Protein AF-A0A377TPT7-F1 (afdb_monomer_lite)

Foldseek 3Di:
DDCPDPPVPVPPPPPPDDDPDDDDDDDQDDDQAQWAEKDADPPQQAMWIDHQAQFIWGQHPPPGIDDGDPPGDDWDSPDPTGDHYDDDDDDDPDPDDDD

Sequence (99 aa):
MRPIPLLLILSALALPALSQAAVRVEVLQNRLAQPWGMAFLPDDQGILITLRGGELKRWQPGKGLSAPIAGVPQVWANGQGGLLDVALARISPSRGGCG

Organism: Klebsiella pneumoniae (NCBI:txid573)

Structure (mmCIF, N/CA/C/O backbone):
data_AF-A0A377TPT7-F1
#
_entry.id   AF-A0A377TPT7-F1
#
loop_
_atom_site.group_PDB
_atom_site.id
_atom_site.type_symbol
_atom_site.label_atom_id
_atom_site.label_alt_id
_atom_site.label_comp_id
_atom_site.label_asym_id
_atom_site.label_entity_id
_atom_site.label_seq_id
_atom_site.pdbx_PDB_ins_code
_atom_site.Cartn_x
_atom_site.Cartn_y
_atom_site.Cartn_z
_atom_site.occupancy
_atom_site.B_iso_or_equiv
_atom_site.auth_seq_id
_atom_site.auth_comp_id
_atom_site.auth_asym_id
_atom_site.auth_atom_id
_atom_site.pdbx_PDB_model_num
ATOM 1 N N . MET A 1 1 ? -33.750 64.961 18.516 1.00 47.88 1 MET A N 1
ATOM 2 C CA . MET A 1 1 ? -32.513 64.237 18.147 1.00 47.88 1 MET A CA 1
ATOM 3 C C . MET A 1 1 ? -32.760 62.769 18.455 1.00 47.88 1 MET A C 1
ATOM 5 O O . MET A 1 1 ? -33.002 62.450 19.608 1.00 47.88 1 MET A O 1
ATOM 9 N N . ARG A 1 2 ? -32.903 61.920 17.430 1.00 49.59 2 ARG A N 1
ATOM 10 C CA . ARG A 1 2 ? -33.331 60.517 17.576 1.00 49.59 2 ARG A CA 1
ATOM 11 C C . ARG A 1 2 ? -32.109 59.656 17.939 1.00 49.59 2 ARG A C 1
ATOM 13 O O . ARG A 1 2 ? -31.229 59.565 17.086 1.00 49.59 2 ARG A O 1
ATOM 20 N N . PRO A 1 3 ? -32.014 59.045 19.136 1.00 52.84 3 PRO A N 1
ATOM 21 C CA . PRO A 1 3 ? -30.970 58.066 19.401 1.00 52.84 3 PRO A CA 1
ATOM 22 C C . PRO A 1 3 ? -31.323 56.800 18.616 1.00 52.84 3 PRO A C 1
ATOM 24 O O . PRO A 1 3 ? -32.165 56.002 19.022 1.00 52.84 3 PRO A O 1
ATOM 27 N N . ILE A 1 4 ? -30.743 56.678 17.424 1.00 56.91 4 ILE A N 1
ATOM 28 C CA . ILE A 1 4 ? -30.771 55.454 16.621 1.00 56.91 4 ILE A CA 1
ATOM 29 C C . ILE A 1 4 ? -30.139 54.365 17.501 1.00 56.91 4 ILE A C 1
ATOM 31 O O . ILE A 1 4 ? -29.025 54.562 17.991 1.00 56.91 4 ILE A O 1
ATOM 35 N N . PRO A 1 5 ? -30.867 53.286 17.820 1.00 51.03 5 PRO A N 1
ATOM 36 C CA . PRO A 1 5 ? -30.573 52.493 18.995 1.00 51.03 5 PRO A CA 1
ATOM 37 C C . PRO A 1 5 ? -29.323 51.649 18.763 1.00 51.03 5 PRO A C 1
ATOM 39 O O . PRO A 1 5 ? -29.162 51.005 17.727 1.00 51.03 5 PRO A O 1
ATOM 42 N N . LEU A 1 6 ? -28.498 51.579 19.804 1.00 53.47 6 LEU A N 1
ATOM 43 C CA . LEU A 1 6 ? -27.371 50.666 20.028 1.00 53.47 6 LEU A CA 1
ATOM 44 C C . LEU A 1 6 ? -27.786 49.167 20.016 1.00 53.47 6 LEU A C 1
ATOM 46 O O . LEU A 1 6 ? -27.088 48.310 20.541 1.00 53.47 6 LEU A O 1
ATOM 50 N N . LEU A 1 7 ? -28.946 48.838 19.436 1.00 52.53 7 LEU A N 1
ATOM 51 C CA . LEU A 1 7 ? -29.605 47.531 19.452 1.00 52.53 7 LEU A CA 1
ATOM 52 C C . LEU A 1 7 ? -29.322 46.696 18.189 1.00 52.53 7 LEU A C 1
ATOM 54 O O . LEU A 1 7 ? -29.758 45.555 18.101 1.00 52.53 7 LEU A O 1
ATOM 58 N N . LEU A 1 8 ? -28.590 47.229 17.204 1.00 51.97 8 LEU A N 1
ATOM 59 C CA . LEU A 1 8 ? -28.247 46.480 15.984 1.00 51.97 8 LEU A CA 1
ATOM 60 C C . LEU A 1 8 ? -26.901 45.743 16.057 1.00 51.97 8 LEU A C 1
ATOM 62 O O . LEU A 1 8 ? -26.662 44.849 15.252 1.00 51.97 8 LEU A O 1
ATOM 66 N N . ILE A 1 9 ? -26.037 46.048 17.031 1.00 53.03 9 ILE A N 1
ATOM 67 C CA . ILE A 1 9 ? -24.690 45.448 17.100 1.00 53.03 9 ILE A CA 1
ATOM 68 C C . ILE A 1 9 ? -24.693 44.102 17.858 1.00 53.03 9 ILE A C 1
ATOM 70 O O . ILE A 1 9 ? -23.816 43.273 17.638 1.00 53.03 9 ILE A O 1
ATOM 74 N N . LEU A 1 10 ? -25.714 43.809 18.677 1.00 50.91 10 LEU A N 1
ATOM 75 C CA . LEU A 1 10 ? -25.786 42.549 19.439 1.00 50.91 10 LEU A CA 1
ATOM 76 C C . LEU A 1 10 ? -26.377 41.360 18.652 1.00 50.91 10 LEU A C 1
ATOM 78 O O . LEU A 1 10 ? -26.323 40.229 19.123 1.00 50.91 10 LEU A O 1
ATOM 82 N N . SER A 1 11 ? -26.924 41.585 17.453 1.00 52.06 11 SER A N 1
ATOM 83 C CA . SER A 1 11 ? -27.581 40.522 16.666 1.00 52.06 11 SER A CA 1
ATOM 84 C C . SER A 1 11 ? -26.620 39.701 15.791 1.00 52.06 11 SER A C 1
ATOM 86 O O . SER A 1 11 ? -27.030 38.701 15.211 1.00 52.06 11 SER A O 1
ATOM 88 N N . ALA A 1 12 ? -25.340 40.081 15.692 1.00 53.62 12 ALA A N 1
ATOM 89 C CA . ALA A 1 12 ? -24.367 39.403 14.826 1.00 53.62 12 ALA A CA 1
ATOM 90 C C . ALA A 1 12 ? -23.585 38.258 15.507 1.00 53.62 12 ALA A C 1
ATOM 92 O O . ALA A 1 12 ? -22.824 37.566 14.837 1.00 53.62 12 ALA A O 1
ATOM 93 N N . LEU A 1 13 ? -23.763 38.027 16.817 1.00 56.81 13 LEU A N 1
ATOM 94 C CA . LEU A 1 13 ? -23.038 36.981 17.562 1.00 56.81 13 LEU A CA 1
ATOM 95 C C . LEU A 1 13 ? -23.743 35.613 17.608 1.00 56.81 13 LEU A C 1
ATOM 97 O O . LEU A 1 13 ? -23.249 34.697 18.260 1.00 56.81 13 LEU A O 1
ATOM 101 N N . ALA A 1 14 ? -24.877 35.457 16.926 1.00 58.38 14 ALA A N 1
ATOM 102 C CA . ALA A 1 14 ? -25.601 34.191 16.825 1.00 58.38 14 ALA A CA 1
ATOM 103 C C . ALA A 1 14 ? -25.633 33.699 15.373 1.00 58.38 14 ALA A C 1
ATOM 105 O O . ALA A 1 14 ? -26.688 33.379 14.832 1.00 58.38 14 ALA A O 1
ATOM 106 N N . LEU A 1 15 ? -24.470 33.640 14.719 1.00 63.44 15 LEU A N 1
ATOM 107 C CA . LEU A 1 15 ? -24.330 32.714 13.601 1.00 63.44 15 LEU A CA 1
ATOM 108 C C . LEU A 1 15 ? -24.402 31.309 14.218 1.00 63.44 15 LEU A C 1
ATOM 110 O O . LEU A 1 15 ? -23.532 30.987 15.034 1.00 63.44 15 LEU A O 1
ATOM 114 N N . PRO A 1 16 ? -25.418 30.480 13.910 1.00 58.94 16 PRO A N 1
ATOM 115 C CA . PRO A 1 16 ? -25.369 29.084 14.304 1.00 58.94 16 PRO A CA 1
ATOM 116 C C . PRO A 1 16 ? -24.055 28.531 13.759 1.00 58.94 16 PRO A C 1
ATOM 118 O O . PRO A 1 16 ? -23.726 28.753 12.590 1.00 58.94 16 PRO A O 1
ATOM 121 N N . ALA A 1 17 ? -23.276 27.887 14.628 1.00 65.25 17 ALA A N 1
ATOM 122 C CA . ALA A 1 17 ? -22.079 27.175 14.223 1.00 65.25 17 ALA A CA 1
ATOM 123 C C . ALA A 1 17 ? -22.428 26.355 12.976 1.00 65.25 17 ALA A C 1
ATOM 125 O O . ALA A 1 17 ? -23.361 25.550 13.008 1.00 65.25 17 ALA A O 1
ATOM 126 N N . LEU A 1 18 ? -21.746 26.646 11.865 1.00 60.09 18 LEU A N 1
ATOM 127 C CA . LEU A 1 18 ? -21.893 25.934 10.601 1.00 60.09 18 LEU A CA 1
ATOM 128 C C . LEU A 1 18 ? -21.951 24.433 10.899 1.00 60.09 18 LEU A C 1
ATOM 130 O O . LEU A 1 18 ? -21.010 23.878 11.463 1.00 60.09 18 LEU A O 1
ATOM 134 N N . SER A 1 19 ? -23.092 23.821 10.583 1.00 63.19 19 SER A N 1
ATOM 135 C CA . SER A 1 19 ? -23.391 22.411 10.818 1.00 63.19 19 SER A CA 1
ATOM 136 C C . SER A 1 19 ? -22.213 21.528 10.396 1.00 63.19 19 SER A C 1
ATOM 138 O O . SER A 1 19 ? -21.986 21.327 9.203 1.00 63.19 19 SER A O 1
ATOM 140 N N . GLN A 1 20 ? -21.474 20.971 11.359 1.00 69.31 20 GLN A N 1
ATOM 141 C CA . GLN A 1 20 ? -20.563 19.864 11.081 1.00 69.31 20 GLN A CA 1
ATOM 142 C C . GLN A 1 20 ? -21.427 18.653 10.731 1.00 69.31 20 GLN A C 1
ATOM 144 O O . GLN A 1 20 ? -22.056 18.059 11.605 1.00 69.31 20 GLN A O 1
ATOM 149 N N . ALA A 1 21 ? -21.506 18.309 9.444 1.00 76.06 21 ALA A N 1
ATOM 150 C CA . ALA A 1 21 ? -22.132 17.062 9.027 1.00 76.06 21 ALA A CA 1
ATOM 151 C C . ALA A 1 21 ? -21.433 15.900 9.749 1.00 76.06 21 ALA A C 1
ATOM 153 O O . ALA A 1 21 ? -20.207 15.782 9.697 1.00 76.06 21 ALA A O 1
ATOM 154 N N . ALA A 1 22 ? -22.202 15.062 10.446 1.00 85.00 22 ALA A N 1
ATOM 155 C CA . ALA A 1 22 ? -21.650 13.904 11.133 1.00 85.00 22 ALA A CA 1
ATOM 156 C C . ALA A 1 22 ? -21.038 12.945 10.099 1.00 85.00 22 ALA A C 1
ATOM 158 O O . ALA A 1 22 ? -21.740 12.412 9.239 1.00 85.00 22 ALA A O 1
ATOM 159 N N . VAL A 1 23 ? -19.724 12.730 10.173 1.00 91.00 23 VAL A N 1
ATOM 160 C CA . VAL A 1 23 ? -19.024 11.773 9.309 1.00 91.00 23 VAL A CA 1
ATOM 161 C C . VAL A 1 23 ? -19.106 10.393 9.949 1.00 91.00 23 VAL A C 1
ATOM 163 O O . VAL A 1 23 ? -18.690 10.202 11.092 1.00 91.00 23 VAL A O 1
ATOM 166 N N . ARG A 1 24 ? -19.611 9.408 9.203 1.00 93.94 24 ARG A N 1
ATOM 167 C CA . ARG A 1 24 ? -19.520 8.002 9.603 1.00 93.94 24 ARG A CA 1
ATOM 168 C C . ARG A 1 24 ? -18.156 7.454 9.194 1.00 93.94 24 ARG A C 1
ATOM 170 O O . ARG A 1 24 ? -17.833 7.420 8.012 1.00 93.94 24 ARG A O 1
ATOM 177 N N . VAL A 1 25 ? -17.383 6.998 10.174 1.00 95.31 25 VAL A N 1
ATOM 178 C CA . VAL A 1 25 ? -16.092 6.334 9.956 1.00 95.31 25 VAL A CA 1
ATOM 179 C C . VAL A 1 25 ? -16.282 4.829 10.096 1.00 95.31 25 VAL A C 1
ATOM 181 O O . VAL A 1 25 ? -16.831 4.361 11.091 1.00 95.31 25 VAL A O 1
ATOM 184 N N . GLU A 1 26 ? -15.817 4.071 9.107 1.00 95.94 26 GLU A N 1
ATOM 185 C CA . GLU A 1 26 ? -15.810 2.610 9.136 1.00 95.94 26 GLU A CA 1
ATOM 186 C C . GLU A 1 26 ? -14.391 2.089 8.915 1.00 95.94 26 GLU A C 1
ATOM 188 O O . GLU A 1 26 ? -13.698 2.493 7.981 1.00 95.94 26 GLU A O 1
ATOM 193 N N . VAL A 1 27 ? -13.953 1.182 9.787 1.00 96.31 27 VAL A N 1
ATOM 194 C CA . VAL A 1 27 ? -12.636 0.554 9.676 1.00 96.31 27 VAL A CA 1
ATOM 195 C C . VAL A 1 27 ? -12.732 -0.642 8.732 1.00 96.31 27 VAL A C 1
ATOM 197 O O . VAL A 1 27 ? -13.162 -1.720 9.131 1.00 96.31 27 VAL A O 1
ATOM 200 N N . LEU A 1 28 ? -12.289 -0.458 7.486 1.00 96.38 28 LEU A N 1
ATOM 201 C CA . LEU A 1 28 ? -12.252 -1.518 6.467 1.00 96.38 28 LEU A CA 1
ATOM 202 C C . LEU A 1 28 ? -11.080 -2.496 6.652 1.00 96.38 28 LEU A C 1
ATOM 204 O O . LEU A 1 28 ? -11.180 -3.681 6.325 1.00 96.38 28 LEU A O 1
ATOM 208 N N . GLN A 1 29 ? -9.947 -1.992 7.148 1.00 97.44 29 GLN A N 1
ATOM 209 C CA . GLN A 1 29 ? -8.765 -2.787 7.465 1.00 97.44 29 GLN A CA 1
ATOM 210 C C . GLN A 1 29 ? -7.945 -2.130 8.580 1.00 97.44 29 GLN A C 1
ATOM 212 O O . GLN A 1 29 ? -7.791 -0.912 8.617 1.00 97.44 29 GLN A O 1
ATOM 217 N N . ASN A 1 30 ? -7.392 -2.949 9.473 1.00 96.19 30 ASN A N 1
ATOM 218 C CA . ASN A 1 30 ? -6.480 -2.544 10.537 1.00 96.19 30 ASN A CA 1
ATOM 219 C C . ASN A 1 30 ? -5.098 -3.198 10.365 1.00 96.19 30 ASN A C 1
ATOM 221 O O . ASN A 1 30 ? -4.881 -4.003 9.461 1.00 96.19 30 ASN A O 1
ATOM 225 N N . ARG A 1 31 ? -4.151 -2.835 11.241 1.00 96.19 31 ARG A N 1
ATOM 226 C CA . ARG A 1 31 ? -2.806 -3.442 11.309 1.00 96.19 31 ARG A CA 1
ATOM 227 C C . ARG A 1 31 ? -2.016 -3.375 9.988 1.00 96.19 31 ARG A C 1
ATOM 229 O O . ARG A 1 31 ? -1.269 -4.289 9.652 1.00 96.19 31 ARG A O 1
ATOM 236 N N . LEU A 1 32 ? -2.156 -2.270 9.253 1.00 97.62 32 LEU A N 1
ATOM 237 C CA . LEU A 1 32 ? -1.328 -1.966 8.085 1.00 97.62 32 LEU A CA 1
ATOM 238 C C . LEU A 1 32 ? 0.004 -1.353 8.532 1.00 97.62 32 LEU A C 1
ATOM 240 O O . LEU A 1 32 ? 0.025 -0.385 9.293 1.00 97.62 32 LEU A O 1
ATOM 244 N N . ALA A 1 33 ? 1.117 -1.897 8.046 1.00 96.56 33 ALA A N 1
ATOM 245 C CA . ALA A 1 33 ? 2.445 -1.384 8.357 1.00 96.56 33 ALA A CA 1
ATOM 246 C C . ALA A 1 33 ? 2.751 -0.147 7.500 1.00 96.56 33 ALA A C 1
ATOM 248 O O . ALA A 1 33 ? 3.197 -0.277 6.365 1.00 96.56 33 ALA A O 1
ATOM 249 N N . GLN A 1 34 ? 2.512 1.049 8.050 1.00 97.06 34 GLN A N 1
ATOM 250 C CA . GLN A 1 34 ? 2.842 2.333 7.406 1.00 97.06 34 GLN A CA 1
ATOM 251 C C . GLN A 1 34 ? 2.259 2.442 5.977 1.00 97.06 34 GLN A C 1
ATOM 253 O O . GLN A 1 34 ? 3.027 2.513 5.013 1.00 97.06 34 GLN A O 1
ATOM 258 N N . PRO A 1 35 ? 0.920 2.406 5.817 1.00 97.69 35 PRO A N 1
ATOM 259 C CA . PRO A 1 35 ? 0.300 2.574 4.505 1.00 97.69 35 PRO A CA 1
ATOM 260 C C . PRO A 1 35 ? 0.644 3.953 3.922 1.00 97.69 35 PRO A C 1
ATOM 262 O O . PRO A 1 35 ? 0.654 4.937 4.662 1.00 97.69 35 PRO A O 1
ATOM 265 N N . TRP A 1 36 ? 0.938 4.016 2.620 1.00 98.00 36 TRP A N 1
ATOM 266 C CA . TRP A 1 36 ? 1.362 5.253 1.950 1.00 98.00 36 TRP A CA 1
ATOM 267 C C . TRP A 1 36 ? 0.383 5.712 0.869 1.00 98.00 36 TRP A C 1
ATOM 269 O O . TRP A 1 36 ? -0.178 6.800 0.963 1.00 98.00 36 TRP A O 1
ATOM 279 N N . GLY A 1 37 ? 0.174 4.882 -0.150 1.00 97.56 37 GLY A N 1
ATOM 280 C CA . GLY A 1 37 ? -0.679 5.160 -1.300 1.00 97.56 37 GLY A CA 1
ATOM 281 C C . GLY A 1 37 ? -1.737 4.080 -1.491 1.00 97.56 37 GLY A C 1
ATOM 282 O O . GLY A 1 37 ? -1.634 2.964 -0.968 1.00 97.56 37 GLY A O 1
ATOM 283 N N . MET A 1 38 ? -2.779 4.425 -2.244 1.00 98.25 38 MET A N 1
ATOM 284 C CA . MET A 1 38 ? -3.849 3.496 -2.579 1.00 98.25 38 MET A CA 1
ATOM 285 C C . MET A 1 38 ? -4.511 3.823 -3.915 1.00 98.25 38 MET A C 1
ATOM 287 O O . MET A 1 38 ? -4.739 4.986 -4.235 1.00 98.25 38 MET A O 1
ATOM 291 N N . ALA A 1 39 ? -4.867 2.777 -4.662 1.00 98.31 39 ALA A N 1
ATOM 292 C CA . ALA A 1 39 ? -5.552 2.884 -5.945 1.00 98.31 39 ALA A CA 1
ATOM 293 C C . ALA A 1 39 ? -6.734 1.915 -6.019 1.00 98.31 39 ALA A C 1
ATOM 295 O O . ALA A 1 39 ? -6.597 0.724 -5.734 1.00 98.31 39 ALA A O 1
ATOM 296 N N . PHE A 1 40 ? -7.894 2.426 -6.425 1.00 97.50 40 PHE A N 1
ATOM 297 C CA . PHE A 1 40 ? -9.095 1.624 -6.644 1.00 97.50 40 PHE A CA 1
ATOM 298 C C . PHE A 1 40 ? -8.979 0.852 -7.954 1.00 97.50 40 PHE A C 1
ATOM 300 O O . PHE A 1 40 ? -8.693 1.440 -8.995 1.00 97.50 40 PHE A O 1
ATOM 307 N N . LEU A 1 41 ? -9.206 -0.457 -7.895 1.00 96.94 41 LEU A N 1
ATOM 308 C CA . LEU A 1 41 ? -9.302 -1.305 -9.075 1.00 96.94 41 LEU A CA 1
ATOM 309 C C . LEU A 1 41 ? -10.712 -1.200 -9.686 1.00 96.94 41 LEU A C 1
ATOM 311 O O . LEU A 1 41 ? -11.676 -1.005 -8.941 1.00 96.94 41 LEU A O 1
ATOM 315 N N . PRO A 1 42 ? -10.849 -1.334 -11.018 1.00 95.38 42 PRO A N 1
ATOM 316 C CA . PRO A 1 42 ? -12.155 -1.388 -11.672 1.00 95.38 42 PRO A CA 1
ATOM 317 C C . PRO A 1 42 ? -12.938 -2.648 -11.265 1.00 95.38 42 PRO A C 1
ATOM 319 O O . PRO A 1 42 ? -12.390 -3.560 -10.643 1.00 95.38 42 PRO A O 1
ATOM 322 N N . ASP A 1 43 ? -14.219 -2.697 -11.634 1.00 94.94 43 ASP A N 1
ATOM 323 C CA . ASP A 1 43 ? -15.077 -3.887 -11.523 1.00 94.94 43 ASP A CA 1
ATOM 324 C C . ASP A 1 43 ? -15.162 -4.482 -10.104 1.00 94.94 43 ASP A C 1
ATOM 326 O O . ASP A 1 43 ? -15.131 -5.701 -9.920 1.00 94.94 43 ASP A O 1
ATOM 330 N N . ASP A 1 44 ? -15.201 -3.615 -9.085 1.00 94.38 44 ASP A N 1
ATOM 331 C CA . ASP A 1 44 ? -15.262 -3.981 -7.662 1.00 94.38 44 ASP A CA 1
ATOM 332 C C . ASP A 1 44 ? -14.139 -4.936 -7.210 1.00 94.38 44 ASP A C 1
ATOM 334 O O . ASP A 1 44 ? -14.243 -5.644 -6.203 1.00 94.38 44 ASP A O 1
ATOM 338 N N . GLN A 1 45 ? -13.005 -4.930 -7.919 1.00 96.31 45 GLN A N 1
ATOM 339 C CA . GLN A 1 45 ? -11.866 -5.805 -7.627 1.00 96.31 45 GLN A CA 1
ATOM 340 C C . GLN A 1 45 ? -11.061 -5.379 -6.389 1.00 96.31 45 GLN A C 1
ATOM 342 O O . GLN A 1 45 ? -10.094 -6.052 -6.012 1.00 96.31 45 GLN A O 1
ATOM 347 N N . GLY A 1 46 ? -11.471 -4.297 -5.729 1.00 97.56 46 GLY A N 1
ATOM 348 C CA . GLY A 1 46 ? -10.921 -3.830 -4.466 1.00 97.56 46 GLY A CA 1
ATOM 349 C C . GLY A 1 46 ? -9.909 -2.701 -4.623 1.00 97.56 46 GLY A C 1
ATOM 350 O O . GLY A 1 46 ? -9.999 -1.875 -5.527 1.00 97.56 46 GLY A O 1
ATOM 351 N N . ILE A 1 47 ? -8.963 -2.635 -3.690 1.00 98.38 47 ILE A N 1
ATOM 352 C CA . ILE A 1 47 ? -8.036 -1.510 -3.531 1.00 98.38 47 ILE A CA 1
ATOM 353 C C . ILE A 1 47 ? -6.613 -2.055 -3.446 1.00 98.38 47 ILE A C 1
ATOM 355 O O . ILE A 1 47 ? -6.336 -2.947 -2.642 1.00 98.38 47 ILE A O 1
ATOM 359 N N . LEU 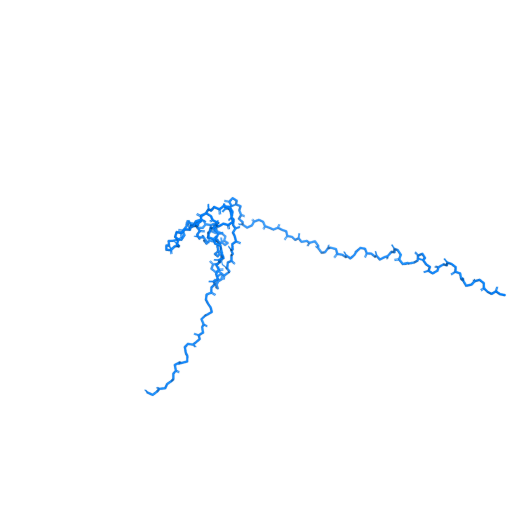A 1 48 ? -5.704 -1.518 -4.254 1.00 98.62 48 LEU A N 1
ATOM 360 C CA . LEU A 1 48 ? -4.267 -1.684 -4.058 1.00 98.62 48 LEU A CA 1
ATOM 361 C C . LEU A 1 48 ? -3.797 -0.729 -2.966 1.00 98.62 48 LEU A C 1
ATOM 363 O O . LEU A 1 48 ? -4.163 0.439 -2.986 1.00 98.62 48 LEU A O 1
ATOM 367 N N . ILE A 1 49 ? -2.986 -1.220 -2.036 1.00 98.62 49 ILE A N 1
ATOM 368 C CA . ILE A 1 49 ? -2.430 -0.463 -0.914 1.00 98.62 49 ILE A CA 1
ATOM 369 C C . ILE A 1 49 ? -0.923 -0.695 -0.904 1.00 98.62 49 ILE A C 1
ATOM 371 O O . ILE A 1 49 ? -0.475 -1.845 -0.851 1.00 98.62 49 ILE A O 1
ATOM 375 N N . THR A 1 50 ? -0.143 0.381 -0.931 1.00 98.69 50 THR A N 1
ATOM 376 C CA . THR A 1 50 ? 1.303 0.316 -0.706 1.00 98.69 50 THR A CA 1
ATOM 377 C C . THR A 1 50 ? 1.607 0.457 0.777 1.00 98.69 50 THR A C 1
ATOM 379 O O . THR A 1 50 ? 1.079 1.325 1.475 1.00 98.69 50 THR A O 1
ATOM 382 N N . LEU A 1 51 ? 2.475 -0.416 1.270 1.00 98.50 51 LEU A N 1
ATOM 383 C CA . LEU A 1 51 ? 3.087 -0.317 2.583 1.00 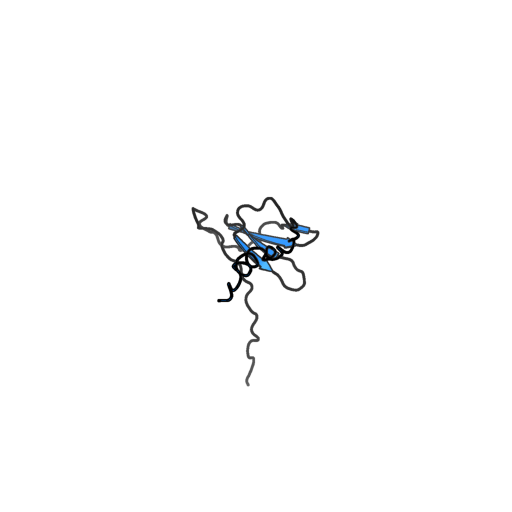98.50 51 LEU A CA 1
ATOM 384 C C . LEU A 1 51 ? 4.510 0.186 2.388 1.00 98.50 51 LEU A C 1
ATOM 386 O O . LEU A 1 51 ? 5.277 -0.409 1.624 1.00 98.50 51 LEU A O 1
ATOM 390 N N . ARG A 1 52 ? 4.884 1.246 3.110 1.00 98.06 52 ARG A N 1
ATOM 391 C CA . ARG A 1 52 ? 6.169 1.940 2.930 1.00 98.06 52 ARG A CA 1
ATOM 392 C C . ARG A 1 52 ? 7.378 0.998 2.996 1.00 98.06 52 ARG A C 1
ATOM 394 O O . ARG A 1 52 ? 8.374 1.240 2.323 1.00 98.06 52 ARG A O 1
ATOM 401 N N . GLY A 1 53 ? 7.276 -0.095 3.754 1.00 97.81 53 GLY A N 1
ATOM 402 C CA . GLY A 1 53 ? 8.313 -1.125 3.870 1.00 97.81 53 GLY A CA 1
ATOM 403 C C . GLY A 1 53 ? 8.646 -1.897 2.586 1.00 97.81 53 GLY A C 1
ATOM 404 O O . GLY A 1 53 ? 9.618 -2.642 2.596 1.00 97.81 53 GLY A O 1
ATOM 405 N N . GLY A 1 54 ? 7.891 -1.727 1.494 1.00 98.19 54 GLY A N 1
ATOM 406 C CA . GLY A 1 54 ? 8.167 -2.400 0.217 1.00 98.19 54 GLY A CA 1
ATOM 407 C C . GLY A 1 54 ? 7.094 -3.385 -0.242 1.00 98.19 54 GLY A C 1
ATOM 408 O O . GLY A 1 54 ? 7.314 -4.107 -1.208 1.00 98.19 54 GLY A O 1
ATOM 409 N N . GLU A 1 55 ? 5.940 -3.443 0.425 1.00 98.50 55 GLU A N 1
ATOM 410 C CA . GLU A 1 55 ? 4.874 -4.384 0.069 1.00 98.50 55 GLU A CA 1
ATOM 411 C C . GLU A 1 55 ? 3.737 -3.682 -0.674 1.00 98.50 55 GLU A C 1
ATOM 413 O O . GLU A 1 55 ? 3.199 -2.683 -0.200 1.00 98.50 55 GLU A O 1
ATOM 418 N N . LEU A 1 56 ? 3.301 -4.259 -1.793 1.00 98.69 56 LEU A N 1
ATOM 419 C CA . LEU A 1 56 ? 2.023 -3.931 -2.423 1.00 98.69 56 LEU A CA 1
ATOM 420 C C . LEU A 1 56 ? 1.016 -5.028 -2.085 1.00 98.69 56 LEU A C 1
ATOM 422 O O . LEU A 1 56 ? 1.294 -6.209 -2.290 1.00 98.69 56 LEU A O 1
ATOM 426 N N . LYS A 1 57 ? -0.160 -4.661 -1.583 1.00 98.56 57 LYS A N 1
ATOM 427 C CA . LYS A 1 57 ? -1.215 -5.614 -1.213 1.00 98.56 57 LYS A CA 1
ATOM 428 C C . LYS A 1 57 ? -2.555 -5.197 -1.789 1.00 98.56 57 LYS A C 1
ATOM 430 O O . LYS A 1 57 ? -2.805 -4.016 -1.998 1.00 98.56 57 LYS A O 1
ATOM 435 N N . ARG A 1 58 ? -3.439 -6.170 -2.012 1.00 98.50 58 ARG A N 1
ATOM 436 C CA . ARG A 1 58 ? -4.821 -5.926 -2.429 1.00 98.50 58 ARG A CA 1
ATOM 437 C C . ARG A 1 58 ? -5.764 -6.160 -1.259 1.00 98.50 58 ARG A C 1
ATOM 439 O O . ARG A 1 58 ? -5.776 -7.250 -0.691 1.00 98.50 58 ARG A O 1
ATOM 446 N N . TRP A 1 59 ? -6.586 -5.172 -0.936 1.00 98.56 59 TRP A N 1
ATOM 447 C CA . TRP A 1 59 ? -7.735 -5.336 -0.055 1.00 98.56 59 TRP A CA 1
ATOM 448 C C . TRP A 1 59 ? -9.009 -5.535 -0.879 1.00 98.56 59 TRP A C 1
ATOM 450 O O . TRP A 1 59 ? -9.200 -4.868 -1.892 1.00 98.56 59 TRP A O 1
ATOM 460 N N . GLN A 1 60 ? -9.881 -6.444 -0.445 1.00 98.00 60 GLN A N 1
ATOM 461 C CA . GLN A 1 60 ? -11.207 -6.656 -1.029 1.00 98.00 60 GLN A CA 1
ATOM 462 C C . GLN A 1 60 ? -12.264 -6.800 0.077 1.00 98.00 60 GLN A C 1
ATOM 464 O O . GLN A 1 60 ? -11.987 -7.459 1.089 1.00 98.00 60 GLN A O 1
ATOM 469 N N . PRO A 1 61 ? -13.494 -6.298 -0.137 1.00 95.81 61 PRO A N 1
ATOM 470 C CA . PRO A 1 61 ? -14.626 -6.586 0.738 1.00 95.81 61 PRO A CA 1
ATOM 471 C C . PRO A 1 61 ? -14.816 -8.099 0.930 1.00 95.81 61 PRO A C 1
ATOM 473 O O . PRO A 1 61 ? -14.665 -8.882 -0.008 1.00 95.81 61 PRO A O 1
ATOM 476 N N . GLY A 1 62 ? -15.086 -8.533 2.163 1.00 95.38 62 GLY A N 1
ATOM 477 C CA . GLY A 1 62 ? -15.311 -9.944 2.516 1.00 95.38 62 GLY A CA 1
ATOM 478 C C . GLY A 1 62 ? -14.075 -10.858 2.488 1.00 95.38 62 GLY A C 1
ATOM 479 O O . GLY A 1 62 ? -14.075 -11.881 3.164 1.00 95.38 62 GLY A O 1
ATOM 480 N N . LYS A 1 63 ? -13.005 -10.498 1.764 1.00 96.62 63 LYS A N 1
ATOM 481 C CA . LYS A 1 63 ? -11.752 -11.281 1.694 1.00 96.62 63 LYS A CA 1
ATOM 482 C C . LYS A 1 63 ? -10.621 -10.687 2.534 1.00 96.62 63 LYS A C 1
ATOM 484 O O . LYS A 1 63 ? -9.695 -11.401 2.905 1.00 96.62 63 LYS A O 1
ATOM 489 N N . GLY A 1 64 ? -10.677 -9.388 2.823 1.00 96.69 64 GLY A N 1
ATOM 490 C CA . GLY A 1 64 ? -9.631 -8.687 3.556 1.00 96.69 64 GLY A CA 1
ATOM 491 C C . GLY A 1 64 ? -8.383 -8.440 2.706 1.00 96.69 64 GLY A C 1
ATOM 492 O O . GLY A 1 64 ? -8.467 -8.231 1.496 1.00 96.69 64 GLY A O 1
ATOM 493 N N . LEU A 1 65 ? -7.223 -8.404 3.364 1.00 98.06 65 LEU A N 1
ATOM 494 C C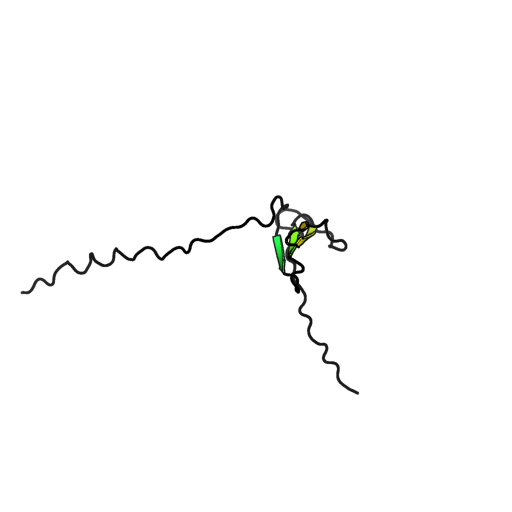A . LEU A 1 65 ? -5.937 -8.059 2.755 1.00 98.06 65 LEU A CA 1
ATOM 495 C C . LEU A 1 65 ? -5.213 -9.309 2.248 1.00 98.06 65 LEU A C 1
ATOM 497 O O . LEU A 1 65 ? -5.098 -10.299 2.967 1.00 98.06 65 LEU A O 1
ATOM 501 N N . SER A 1 66 ? -4.699 -9.250 1.024 1.00 98.12 66 SER A N 1
ATOM 502 C CA . SER A 1 66 ? -3.922 -10.332 0.422 1.00 98.12 66 SER A CA 1
ATOM 503 C C . SER A 1 66 ? -2.522 -10.471 1.031 1.00 98.12 66 SER A C 1
ATOM 505 O O . SER A 1 66 ? -2.022 -9.581 1.724 1.00 98.12 66 SER A O 1
ATOM 507 N N . ALA A 1 67 ? -1.837 -11.560 0.673 1.00 98.06 67 ALA A N 1
ATOM 508 C CA . ALA A 1 67 ? -0.378 -11.622 0.732 1.00 98.06 67 ALA A CA 1
ATOM 509 C C . ALA A 1 67 ? 0.263 -10.529 -0.163 1.00 98.06 67 ALA A C 1
ATOM 511 O O . ALA A 1 67 ? -0.425 -9.997 -1.047 1.00 98.06 67 ALA A O 1
ATOM 512 N N . PRO A 1 68 ? 1.548 -10.177 0.052 1.00 98.25 68 PRO A N 1
ATOM 513 C CA . PRO A 1 68 ? 2.265 -9.249 -0.818 1.00 98.25 68 PRO A CA 1
ATOM 514 C C . PRO A 1 68 ? 2.245 -9.709 -2.280 1.00 98.25 68 PRO A C 1
ATOM 516 O O . PRO A 1 68 ? 2.457 -10.884 -2.579 1.00 98.25 68 PRO A O 1
ATOM 519 N N . ILE A 1 69 ? 1.980 -8.774 -3.185 1.00 98.19 69 ILE A N 1
ATOM 520 C CA . ILE A 1 69 ? 2.017 -8.991 -4.629 1.00 98.19 69 ILE A CA 1
ATOM 521 C C . ILE A 1 69 ? 3.483 -9.093 -5.069 1.00 98.19 69 ILE A C 1
ATOM 523 O O . ILE A 1 69 ? 4.327 -8.302 -4.649 1.00 98.19 69 ILE A O 1
ATOM 527 N N . ALA A 1 70 ? 3.789 -10.081 -5.910 1.00 98.00 70 ALA A N 1
ATOM 528 C CA . ALA A 1 70 ? 5.126 -10.284 -6.460 1.00 98.00 70 ALA A CA 1
ATOM 529 C C . ALA A 1 70 ? 5.465 -9.254 -7.556 1.00 98.00 70 ALA A C 1
ATOM 531 O O . ALA A 1 70 ? 4.578 -8.635 -8.139 1.00 98.00 70 ALA A O 1
ATOM 532 N N . GLY A 1 71 ? 6.756 -9.090 -7.860 1.00 97.25 71 GLY A N 1
ATOM 533 C CA . GLY A 1 71 ? 7.230 -8.171 -8.907 1.00 97.25 71 GLY A CA 1
ATOM 534 C C . GLY A 1 71 ? 7.301 -6.699 -8.487 1.00 97.25 71 GLY A C 1
ATOM 535 O O . GLY A 1 71 ? 7.627 -5.845 -9.308 1.00 97.25 71 GLY A O 1
ATOM 536 N N . VAL A 1 72 ? 7.030 -6.396 -7.215 1.00 97.81 72 VAL A N 1
ATOM 537 C CA . VAL A 1 72 ? 7.249 -5.067 -6.631 1.00 97.81 72 VAL A CA 1
ATOM 538 C C . VAL A 1 72 ? 8.759 -4.807 -6.527 1.00 97.81 72 VAL A C 1
ATOM 540 O O . VAL A 1 72 ? 9.498 -5.701 -6.100 1.00 97.81 72 VAL A O 1
ATOM 543 N N . PRO A 1 73 ? 9.247 -3.615 -6.920 1.00 96.75 73 PRO A N 1
ATOM 544 C CA . PRO A 1 73 ? 10.666 -3.291 -6.850 1.00 96.75 73 PRO A CA 1
ATOM 545 C C . PRO A 1 73 ? 11.179 -3.299 -5.408 1.00 96.75 73 PRO A C 1
ATOM 547 O O . PRO A 1 73 ? 10.457 -2.969 -4.468 1.00 96.75 73 PRO A O 1
ATOM 550 N N . GLN A 1 74 ? 12.463 -3.622 -5.242 1.00 97.44 74 GLN A N 1
ATOM 551 C CA . GLN A 1 74 ? 13.155 -3.371 -3.980 1.00 97.44 74 GLN A CA 1
ATOM 552 C C . GLN A 1 74 ? 13.222 -1.861 -3.724 1.00 97.44 74 GLN A C 1
ATOM 554 O O . GLN A 1 74 ? 13.438 -1.077 -4.649 1.00 97.44 74 GLN A O 1
ATOM 559 N N . VAL A 1 75 ? 13.045 -1.457 -2.468 1.00 97.81 75 VAL A N 1
ATOM 560 C CA . VAL A 1 75 ? 13.000 -0.046 -2.065 1.00 97.81 75 VAL A CA 1
ATOM 561 C C . VAL A 1 75 ? 13.991 0.234 -0.947 1.00 97.81 75 VAL A C 1
ATOM 563 O O . VAL A 1 75 ? 14.345 -0.644 -0.164 1.00 97.81 75 VAL A O 1
ATOM 566 N N . TRP A 1 76 ? 14.396 1.494 -0.828 1.00 97.75 76 TRP A N 1
ATOM 567 C CA . TRP A 1 76 ? 15.137 1.971 0.332 1.00 97.75 76 TRP A CA 1
ATOM 568 C C . TRP A 1 76 ? 14.164 2.528 1.379 1.00 97.75 76 TRP A C 1
ATOM 570 O O . TRP A 1 76 ? 13.742 3.682 1.310 1.00 97.75 76 TRP A O 1
ATOM 580 N N . ALA A 1 77 ? 13.770 1.683 2.334 1.00 97.50 77 ALA A N 1
ATOM 581 C CA . ALA A 1 77 ? 12.810 2.026 3.384 1.00 97.50 77 ALA A CA 1
ATOM 582 C C . ALA A 1 77 ? 13.498 2.677 4.600 1.00 97.50 77 ALA A C 1
ATOM 584 O O . ALA A 1 77 ? 13.641 2.063 5.658 1.00 97.50 77 ALA A O 1
ATOM 585 N N . ASN A 1 78 ? 13.948 3.925 4.454 1.00 97.69 78 ASN A N 1
ATOM 586 C CA . ASN A 1 78 ? 14.568 4.691 5.537 1.00 97.69 78 ASN A CA 1
ATOM 587 C C . ASN A 1 78 ? 14.050 6.135 5.576 1.00 9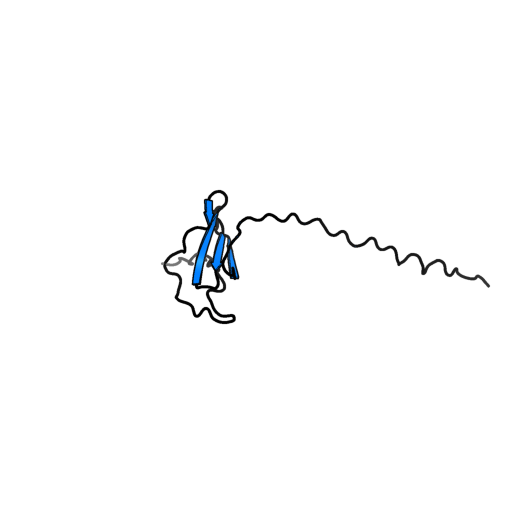7.69 78 ASN A C 1
ATOM 589 O O . ASN A 1 78 ? 13.875 6.772 4.538 1.00 97.69 78 ASN A O 1
ATOM 593 N N . GLY A 1 79 ? 13.803 6.657 6.780 1.00 95.50 79 GLY A N 1
ATOM 594 C CA . GLY A 1 79 ? 13.236 7.991 6.965 1.00 95.50 79 GLY A CA 1
ATOM 595 C C . GLY A 1 79 ? 11.890 8.135 6.247 1.00 95.50 79 GLY A C 1
ATOM 596 O O . GLY A 1 79 ? 10.901 7.510 6.634 1.00 95.50 79 GLY A O 1
ATOM 597 N N . GLN A 1 80 ? 11.870 8.964 5.202 1.00 96.44 80 GLN A N 1
ATOM 598 C CA . GLN A 1 80 ? 10.701 9.201 4.345 1.00 96.44 80 GLN A CA 1
ATOM 599 C C . GLN A 1 80 ? 10.672 8.304 3.093 1.00 96.44 80 GLN A C 1
ATOM 601 O O . GLN A 1 80 ? 9.694 8.325 2.354 1.00 96.44 80 GLN A O 1
ATOM 606 N N . GLY A 1 81 ? 11.731 7.530 2.845 1.00 97.19 81 GLY A N 1
ATOM 607 C CA . GLY A 1 81 ? 11.834 6.615 1.712 1.00 97.19 81 GLY A CA 1
ATOM 608 C C . GLY A 1 81 ? 11.064 5.309 1.917 1.00 97.19 81 GLY A C 1
ATOM 609 O O . GLY A 1 81 ? 10.789 4.893 3.047 1.00 97.19 81 GLY A O 1
ATOM 610 N N . GLY A 1 82 ? 10.728 4.655 0.805 1.00 98.06 82 GLY A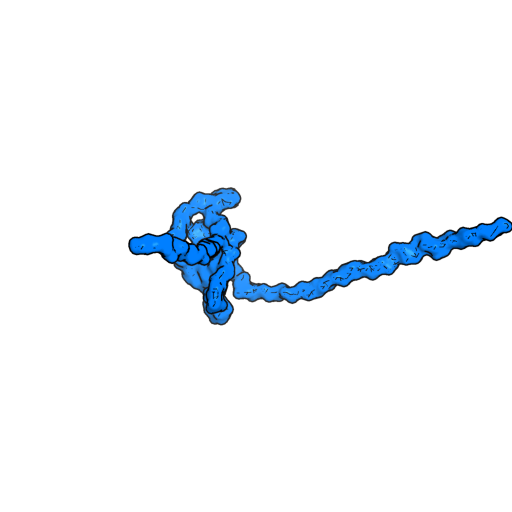 N 1
ATOM 611 C CA . GLY A 1 82 ? 10.040 3.369 0.782 1.00 98.06 82 GLY A CA 1
ATOM 612 C C . GLY A 1 82 ? 9.266 3.139 -0.513 1.00 98.06 82 GLY A C 1
ATOM 613 O O . GLY A 1 82 ? 9.510 3.805 -1.519 1.00 98.06 82 GLY A O 1
ATOM 614 N N . LEU A 1 83 ? 8.315 2.205 -0.477 1.00 98.44 83 LEU A N 1
ATOM 615 C CA . LEU A 1 83 ? 7.317 2.061 -1.536 1.00 98.44 83 LEU A CA 1
ATOM 616 C C . LEU A 1 83 ? 6.217 3.100 -1.326 1.00 98.44 83 LEU A C 1
ATOM 618 O O . LEU A 1 83 ? 5.466 3.023 -0.354 1.00 98.44 83 LEU A O 1
ATOM 622 N N . LEU A 1 84 ? 6.176 4.086 -2.219 1.00 97.56 84 LEU A N 1
ATOM 623 C CA . LEU A 1 84 ? 5.324 5.262 -2.082 1.00 97.56 84 LEU A CA 1
ATOM 624 C C . 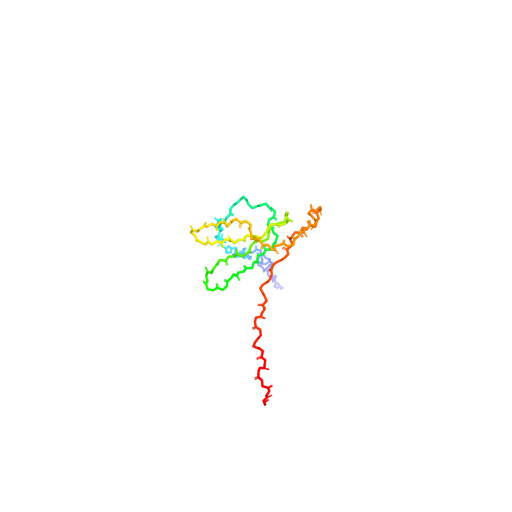LEU A 1 84 ? 4.002 5.073 -2.829 1.00 97.56 84 LEU A C 1
ATOM 626 O O . LEU A 1 84 ? 3.192 4.241 -2.436 1.00 97.56 84 LEU A O 1
ATOM 630 N N . ASP A 1 85 ? 3.749 5.858 -3.869 1.00 97.25 85 ASP A N 1
ATOM 631 C CA . ASP A 1 85 ? 2.451 5.883 -4.532 1.00 97.25 85 ASP A CA 1
ATOM 632 C C . ASP A 1 85 ? 2.223 4.683 -5.468 1.00 97.25 85 ASP A C 1
ATOM 634 O O . ASP A 1 85 ? 3.162 4.029 -5.931 1.00 97.25 85 ASP A O 1
ATOM 638 N N . VAL A 1 86 ? 0.953 4.412 -5.757 1.00 97.81 86 VAL A N 1
ATOM 639 C CA . VAL A 1 86 ? 0.508 3.450 -6.763 1.00 97.81 86 VAL A CA 1
ATOM 640 C C . VAL A 1 86 ? -0.595 4.087 -7.594 1.00 97.81 86 VAL A C 1
ATOM 642 O O . VAL A 1 86 ? -1.574 4.600 -7.064 1.00 97.81 86 VAL A O 1
ATOM 645 N N . ALA A 1 87 ? -0.462 4.013 -8.914 1.00 97.00 87 ALA A N 1
ATOM 646 C CA . ALA A 1 87 ? -1.461 4.517 -9.841 1.00 97.00 87 ALA A CA 1
ATOM 647 C C . ALA A 1 87 ? -1.731 3.485 -10.932 1.00 97.00 87 ALA A C 1
ATOM 649 O O . ALA A 1 87 ? -0.820 2.809 -11.416 1.00 97.00 87 ALA A O 1
ATOM 650 N N . LEU A 1 88 ? -2.993 3.380 -11.336 1.00 95.38 88 LEU A N 1
ATOM 651 C CA . LEU A 1 88 ? -3.362 2.602 -12.509 1.00 95.38 88 LEU A CA 1
ATOM 652 C C . LEU A 1 88 ? -3.091 3.436 -13.757 1.00 95.38 88 LEU A C 1
ATOM 654 O O . LEU A 1 88 ? -3.493 4.598 -13.844 1.00 95.38 88 LEU A O 1
ATOM 658 N N . ALA A 1 89 ? -2.422 2.836 -14.737 1.00 92.62 89 ALA A N 1
ATOM 659 C CA . ALA A 1 89 ? -2.240 3.479 -16.025 1.00 92.62 89 ALA A CA 1
ATOM 660 C C . ALA A 1 89 ? -3.601 3.687 -16.702 1.00 92.62 89 ALA A C 1
ATOM 662 O O . ALA A 1 89 ? -4.455 2.797 -16.713 1.00 92.62 89 ALA A O 1
ATOM 663 N N . ARG A 1 90 ? -3.793 4.855 -17.322 1.00 87.06 90 ARG A N 1
ATOM 664 C CA . ARG A 1 90 ? -4.919 5.055 -18.232 1.00 87.06 90 ARG A CA 1
ATOM 665 C C . ARG A 1 90 ? -4.679 4.191 -19.464 1.00 87.06 90 ARG A C 1
ATOM 667 O O . ARG A 1 90 ? -3.703 4.409 -20.179 1.00 87.06 90 ARG A O 1
ATOM 674 N N . ILE A 1 91 ? -5.594 3.274 -19.759 1.00 79.44 91 ILE A N 1
ATOM 675 C CA . ILE A 1 91 ? -5.614 2.644 -21.075 1.00 79.44 91 ILE A CA 1
ATOM 676 C C . ILE A 1 91 ? -6.100 3.687 -22.088 1.00 79.44 91 ILE A C 1
ATOM 678 O O . ILE A 1 91 ? -7.263 4.082 -22.100 1.00 79.44 91 ILE A O 1
ATOM 682 N N . SER A 1 92 ? -5.182 4.230 -22.888 1.00 64.50 92 SER A N 1
ATOM 683 C CA . SER A 1 92 ? -5.567 4.975 -24.085 1.00 64.50 92 SER A CA 1
ATOM 684 C C . SER A 1 92 ? -5.802 3.958 -25.195 1.00 64.50 92 SER A C 1
ATOM 686 O O . SER A 1 92 ? -4.954 3.078 -25.367 1.00 64.50 92 SER A O 1
ATOM 688 N N . PRO A 1 93 ? -6.881 4.071 -25.987 1.00 64.81 93 PRO A N 1
ATOM 689 C CA . PRO A 1 93 ? -6.968 3.337 -27.237 1.00 64.81 93 PRO A CA 1
ATOM 690 C C . PRO A 1 93 ? -5.719 3.675 -28.052 1.00 64.81 93 PRO A C 1
ATOM 692 O O . PRO A 1 93 ? -5.422 4.858 -28.268 1.00 64.81 93 PRO A O 1
ATOM 695 N N . SER A 1 94 ? -4.955 2.665 -28.467 1.00 68.06 94 SER A N 1
ATOM 696 C CA . SER A 1 94 ? -3.998 2.877 -29.542 1.00 68.06 94 SER A CA 1
ATOM 697 C C . SER A 1 94 ? -4.819 3.335 -30.744 1.00 68.06 94 SER A C 1
ATOM 699 O O . SER A 1 94 ? -5.817 2.707 -31.103 1.00 68.06 94 SER A O 1
ATOM 701 N N . ARG A 1 95 ? -4.464 4.477 -31.339 1.00 59.53 95 ARG A N 1
ATOM 702 C CA . ARG A 1 95 ? -5.018 4.838 -32.645 1.00 59.53 95 ARG A CA 1
ATOM 703 C C . ARG A 1 95 ? -4.465 3.831 -33.647 1.00 59.53 95 ARG A C 1
ATOM 705 O O . ARG A 1 95 ? -3.404 4.040 -34.220 1.00 59.53 95 ARG A O 1
ATOM 712 N N . GLY A 1 96 ? -5.156 2.707 -33.784 1.00 64.19 96 GLY A N 1
ATOM 713 C CA . GLY A 1 96 ? -5.016 1.820 -34.921 1.00 64.19 96 GLY A CA 1
ATOM 714 C C . GLY A 1 96 ? -5.617 2.509 -36.142 1.00 64.19 96 GLY A C 1
ATOM 715 O O . GLY A 1 96 ? -6.807 2.811 -36.161 1.00 64.19 96 GLY A O 1
ATOM 716 N N . GLY A 1 97 ? -4.765 2.785 -37.123 1.00 58.75 97 GLY A N 1
ATOM 717 C CA . GLY A 1 97 ? -5.084 3.320 -38.447 1.00 58.75 97 GLY A CA 1
ATOM 718 C C . GLY A 1 97 ? -3.788 3.881 -39.040 1.00 58.75 97 GLY A C 1
ATOM 719 O O . GLY A 1 97 ? -3.159 4.717 -38.403 1.00 58.75 97 GLY A O 1
ATOM 720 N N . CYS A 1 98 ? -3.280 3.432 -40.185 1.00 51.03 98 CYS A N 1
ATOM 721 C CA . CYS A 1 98 ? -3.973 3.016 -41.403 1.00 51.03 98 CYS A CA 1
ATOM 722 C C . CYS A 1 98 ? -3.131 2.014 -42.215 1.00 51.03 98 CYS A C 1
ATOM 724 O O . CYS A 1 98 ? -1.909 2.044 -42.098 1.00 51.03 98 CYS A O 1
ATOM 726 N N . GLY A 1 99 ? -3.797 1.295 -43.129 1.00 44.66 99 GLY A N 1
ATOM 727 C CA . GLY A 1 99 ? -3.231 0.880 -44.423 1.00 44.66 99 GLY A CA 1
ATOM 728 C C . GLY A 1 99 ? -2.551 -0.472 -44.452 1.00 44.66 99 GLY A C 1
ATOM 729 O O . GLY A 1 99 ? -1.366 -0.523 -44.071 1.00 44.66 99 GLY A O 1
#

InterPro domains:
  IPR011041 Soluble quinoprotein glucose/sorbosone dehydrogenase, beta-propeller domain superfamily [SSF50952] (22-89)
  IPR011042 Six-bladed beta-propeller, TolB-like [G3DSA:2.120.10.30] (17-96)
  IPR012938 Glucose/Sorbosone dehydrogenase [PF07995] (32-89)

Secondary structure (DSSP, 8-state):
-----TTSSGGGG-------PPPPP--S----SSEEEEEEPSTT--EEEEETTTEEEEEETTTEEPSPPTTPPP---STT-SS----PPP-PPP-----

Radius of gyration: 26.26 Å; chains: 1; bounding box: 48×76×64 Å

pLDDT: mean 85.16, std 18.3, range [44.66, 98.69]